Protein AF-A0A963X7W9-F1 (afdb_monomer)

Structure (mmCIF, N/CA/C/O backbone):
data_AF-A0A963X7W9-F1
#
_entry.id   AF-A0A963X7W9-F1
#
loop_
_atom_site.group_PDB
_atom_site.id
_atom_site.type_symbol
_atom_site.label_atom_id
_atom_site.label_alt_id
_atom_site.label_comp_id
_atom_site.label_asym_id
_atom_site.label_entity_id
_atom_site.label_seq_id
_atom_site.pdbx_PDB_ins_code
_atom_site.Cartn_x
_atom_site.Cartn_y
_atom_si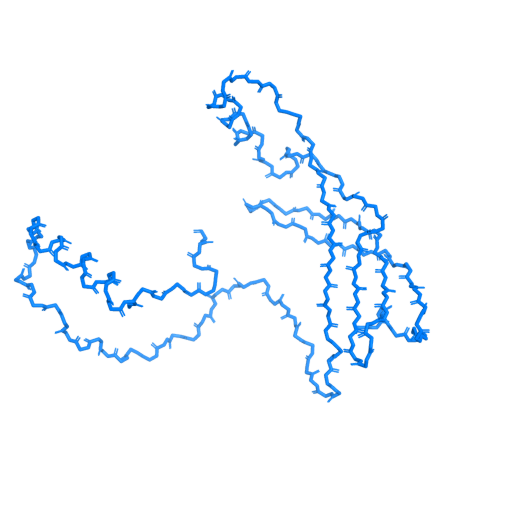te.Cartn_z
_atom_site.occupancy
_atom_site.B_iso_or_equiv
_atom_site.auth_seq_id
_atom_site.auth_comp_id
_atom_site.auth_asym_id
_atom_site.auth_atom_id
_atom_site.pdbx_PDB_model_num
ATOM 1 N N . PRO A 1 1 ? 15.657 -4.895 -8.465 1.00 59.69 1 PRO A N 1
ATOM 2 C CA . PRO A 1 1 ? 14.810 -6.099 -8.300 1.00 59.69 1 PRO A CA 1
ATOM 3 C C . PRO A 1 1 ? 14.524 -6.677 -9.682 1.00 59.69 1 PRO A C 1
ATOM 5 O O . PRO A 1 1 ? 14.433 -5.901 -10.630 1.00 59.69 1 PRO A O 1
ATOM 8 N N . GLU A 1 2 ? 14.396 -7.997 -9.798 1.00 66.25 2 GLU A N 1
ATOM 9 C CA . GLU A 1 2 ? 14.132 -8.689 -11.072 1.00 66.25 2 GLU A CA 1
ATOM 10 C C . GLU A 1 2 ? 12.876 -8.156 -11.780 1.00 66.25 2 GLU A C 1
ATOM 12 O O . GLU A 1 2 ? 12.843 -8.005 -12.996 1.00 66.25 2 GLU A O 1
ATOM 17 N N . MET A 1 3 ? 11.878 -7.727 -11.006 1.00 69.31 3 MET A N 1
ATOM 18 C CA . MET A 1 3 ? 10.634 -7.147 -11.522 1.00 69.31 3 MET A CA 1
ATOM 19 C C . MET A 1 3 ? 10.851 -5.896 -12.387 1.00 69.31 3 MET A C 1
ATOM 21 O O . MET A 1 3 ? 10.086 -5.674 -13.326 1.00 69.31 3 MET A O 1
ATOM 25 N N . ALA A 1 4 ? 11.916 -5.133 -12.114 1.00 65.62 4 ALA A N 1
ATOM 26 C CA . ALA A 1 4 ? 12.316 -3.943 -12.863 1.00 65.62 4 ALA A CA 1
ATOM 27 C C . ALA A 1 4 ? 13.388 -4.226 -13.942 1.00 65.62 4 ALA A C 1
ATOM 29 O O . ALA A 1 4 ? 13.904 -3.292 -14.557 1.00 65.62 4 ALA A O 1
ATOM 30 N N . ALA A 1 5 ? 13.772 -5.489 -14.158 1.00 69.19 5 ALA A N 1
ATOM 31 C CA . ALA A 1 5 ? 14.755 -5.850 -15.176 1.00 69.19 5 ALA A CA 1
ATOM 32 C C . ALA A 1 5 ? 14.194 -5.629 -16.594 1.00 69.19 5 ALA A C 1
ATOM 34 O O . ALA A 1 5 ? 13.015 -5.876 -16.852 1.00 69.19 5 ALA A O 1
ATOM 35 N N . GLY A 1 6 ? 15.049 -5.162 -17.512 1.00 67.81 6 GLY A N 1
ATOM 36 C CA . GLY A 1 6 ? 14.713 -4.981 -18.931 1.00 67.81 6 GLY A CA 1
ATOM 37 C C . GLY A 1 6 ? 13.875 -3.741 -19.274 1.00 67.81 6 GLY A C 1
ATOM 38 O O . GLY A 1 6 ? 13.489 -3.583 -20.427 1.00 67.81 6 GLY A O 1
ATOM 39 N N . LEU A 1 7 ? 13.595 -2.855 -18.313 1.00 75.06 7 LEU A N 1
ATOM 40 C CA . LEU A 1 7 ? 12.908 -1.589 -18.580 1.00 75.06 7 LEU A CA 1
ATOM 41 C C . LEU A 1 7 ? 13.838 -0.604 -19.303 1.00 75.06 7 LEU A C 1
ATOM 43 O O . LEU A 1 7 ? 14.863 -0.193 -18.758 1.00 75.06 7 LEU A O 1
ATOM 47 N N . ALA A 1 8 ? 13.457 -0.214 -20.519 1.00 73.50 8 ALA A N 1
ATOM 48 C CA . ALA A 1 8 ? 14.111 0.863 -21.252 1.00 73.50 8 ALA A CA 1
ATOM 49 C C . ALA A 1 8 ? 13.806 2.235 -20.609 1.00 73.50 8 ALA A C 1
ATOM 51 O O . ALA A 1 8 ? 12.740 2.396 -20.005 1.00 73.50 8 ALA A O 1
ATOM 52 N N . PRO A 1 9 ? 14.693 3.240 -20.754 1.00 74.19 9 PRO A N 1
ATOM 53 C CA . PRO A 1 9 ? 14.413 4.610 -20.326 1.00 74.19 9 PRO A CA 1
ATOM 54 C C . PRO A 1 9 ? 13.084 5.125 -20.902 1.00 74.19 9 PRO A C 1
ATOM 56 O O . PRO A 1 9 ? 12.843 5.006 -22.101 1.00 74.19 9 PRO A O 1
ATOM 59 N N . GLY A 1 10 ? 12.213 5.667 -20.045 1.00 73.94 10 GLY A N 1
ATOM 60 C CA . GLY A 1 10 ? 10.875 6.147 -20.426 1.00 73.94 10 GLY A CA 1
ATOM 61 C C . GLY A 1 10 ? 9.797 5.062 -20.573 1.00 73.94 10 GLY A C 1
ATOM 62 O O . GLY A 1 10 ? 8.638 5.392 -20.809 1.00 73.94 10 GLY A O 1
ATOM 63 N N . GLY A 1 11 ? 10.142 3.780 -20.418 1.00 84.44 11 GLY A N 1
ATOM 64 C CA . GLY A 1 11 ? 9.171 2.688 -20.370 1.00 84.44 11 GLY A CA 1
ATOM 65 C C . GLY A 1 11 ? 8.499 2.554 -19.002 1.00 84.44 11 GLY A C 1
ATOM 66 O O . GLY A 1 11 ? 9.047 2.963 -17.983 1.00 84.44 11 GLY A O 1
ATOM 67 N N . GLN A 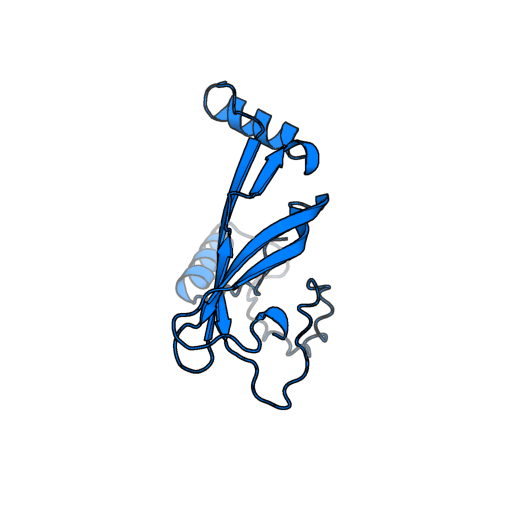1 12 ? 7.331 1.915 -18.970 1.00 89.56 12 GLN A N 1
ATOM 68 C CA . GLN A 1 12 ? 6.667 1.496 -17.736 1.00 89.56 12 GLN A CA 1
ATOM 69 C C . GLN A 1 12 ? 6.286 0.021 -17.823 1.00 89.56 12 GLN A C 1
ATOM 71 O O . GLN A 1 12 ? 6.013 -0.497 -18.909 1.00 89.56 12 GLN A O 1
ATOM 76 N N . LYS A 1 13 ? 6.248 -0.661 -16.681 1.00 90.94 13 LYS A N 1
ATOM 77 C CA . LYS A 1 13 ? 5.819 -2.058 -16.589 1.00 90.94 13 LYS A CA 1
ATOM 78 C C . LYS A 1 13 ? 4.826 -2.210 -15.453 1.00 90.94 13 LYS A C 1
ATOM 80 O O . LYS A 1 13 ? 5.132 -1.858 -14.319 1.00 90.94 13 LYS A O 1
ATOM 85 N N . GLN A 1 14 ? 3.663 -2.770 -15.757 1.00 93.94 14 GLN A N 1
ATOM 86 C CA . GLN A 1 14 ? 2.701 -3.158 -14.737 1.00 93.94 14 GLN A CA 1
ATOM 87 C C . GLN A 1 14 ? 3.052 -4.547 -14.200 1.00 93.94 14 GLN A C 1
ATOM 89 O O . GLN A 1 14 ? 3.338 -5.465 -14.971 1.00 93.94 14 GLN A O 1
ATOM 94 N N . VAL A 1 15 ? 3.053 -4.694 -12.880 1.00 92.75 15 VAL A N 1
ATOM 95 C CA . VAL A 1 15 ? 3.319 -5.953 -12.182 1.00 92.75 15 VAL A CA 1
ATOM 96 C C . VAL A 1 15 ? 2.271 -6.171 -11.101 1.00 92.75 15 VAL A C 1
ATOM 98 O O . VAL A 1 15 ? 1.887 -5.233 -10.407 1.00 92.75 15 VAL A O 1
ATOM 101 N N . GLN A 1 16 ? 1.823 -7.412 -10.951 1.00 94.56 16 GLN A N 1
ATOM 102 C CA . GLN A 1 16 ? 0.967 -7.809 -9.844 1.00 94.56 16 GLN A CA 1
ATOM 103 C C . GLN A 1 16 ? 1.849 -8.243 -8.669 1.00 94.56 16 GLN A C 1
ATOM 105 O O . GLN A 1 16 ? 2.716 -9.103 -8.826 1.00 94.56 16 GLN A O 1
ATOM 110 N N . LEU A 1 17 ? 1.650 -7.626 -7.508 1.00 92.31 17 LEU A N 1
ATOM 111 C CA . LEU A 1 17 ? 2.454 -7.837 -6.309 1.00 92.31 17 LEU A CA 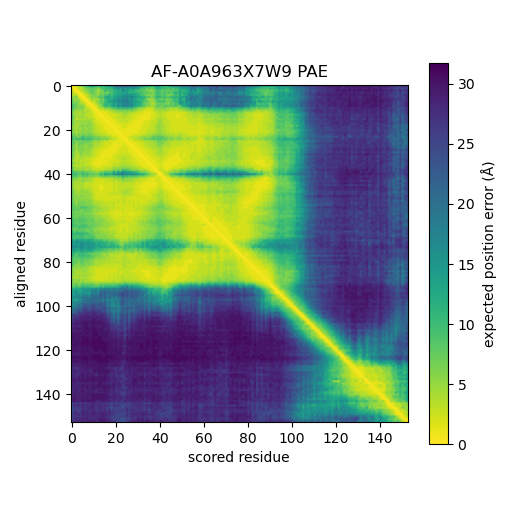1
ATOM 112 C C . LEU A 1 17 ? 1.572 -8.401 -5.192 1.00 92.31 17 LEU A C 1
ATOM 114 O O . LEU A 1 17 ? 0.773 -7.651 -4.627 1.00 92.31 17 LEU A O 1
ATOM 118 N N . PRO A 1 18 ? 1.699 -9.695 -4.850 1.00 94.00 18 PRO A N 1
ATOM 119 C CA . PRO A 1 18 ? 1.182 -10.191 -3.586 1.00 94.00 18 PRO A CA 1
ATOM 120 C C . PRO A 1 18 ? 2.040 -9.645 -2.436 1.00 94.00 18 PRO A C 1
ATOM 122 O O . PRO A 1 18 ? 3.270 -9.641 -2.517 1.00 94.00 18 PRO A O 1
ATOM 125 N N . PHE A 1 19 ? 1.404 -9.194 -1.361 1.00 91.81 19 PHE A N 1
ATOM 126 C CA . PHE A 1 19 ? 2.079 -8.687 -0.168 1.00 91.81 19 PHE A CA 1
ATOM 127 C C . PHE A 1 19 ? 1.301 -9.044 1.100 1.00 91.81 19 PHE A C 1
ATOM 129 O O . PHE A 1 19 ? 0.109 -9.347 1.052 1.00 91.81 19 PHE A O 1
ATOM 136 N N . SER A 1 20 ? 1.991 -9.015 2.239 1.00 94.50 20 SER A N 1
ATOM 137 C CA . SER A 1 20 ? 1.360 -9.096 3.556 1.00 94.50 20 SER A CA 1
ATOM 138 C C . SER A 1 20 ? 1.318 -7.698 4.155 1.00 94.50 20 SER A C 1
ATOM 140 O O . SER A 1 20 ? 2.345 -7.019 4.189 1.00 94.50 20 SER A O 1
ATOM 142 N N . LEU A 1 21 ? 0.148 -7.279 4.617 1.00 93.06 21 LEU A N 1
ATOM 143 C CA . LEU A 1 21 ? -0.042 -6.042 5.358 1.00 93.06 21 LEU A CA 1
ATOM 144 C C . LEU A 1 21 ? -0.295 -6.400 6.817 1.00 93.06 21 LEU A C 1
ATOM 146 O O . LEU A 1 21 ? -1.236 -7.138 7.096 1.00 93.06 21 LEU A O 1
ATOM 150 N N . ASP A 1 22 ? 0.552 -5.900 7.713 1.00 93.75 22 ASP A N 1
ATOM 151 C CA . ASP A 1 22 ? 0.334 -5.957 9.157 1.00 93.75 22 ASP A CA 1
ATOM 152 C C . ASP A 1 22 ? -0.064 -4.567 9.647 1.00 93.75 22 ASP A C 1
ATOM 154 O O . ASP A 1 22 ? 0.640 -3.587 9.384 1.00 93.75 22 ASP A O 1
ATOM 158 N N . ILE A 1 23 ? -1.207 -4.486 10.324 1.00 91.56 23 ILE A N 1
ATOM 159 C CA . ILE A 1 23 ? -1.654 -3.278 11.009 1.00 91.56 23 ILE A CA 1
ATOM 160 C C . ILE A 1 23 ? -2.086 -3.687 12.411 1.00 91.56 23 ILE A C 1
ATOM 162 O O . ILE A 1 23 ? -3.016 -4.473 12.571 1.00 91.56 23 ILE A O 1
ATOM 166 N N . HIS A 1 24 ? -1.424 -3.133 13.429 1.00 87.88 24 HIS A N 1
ATOM 167 C CA . HIS A 1 24 ? -1.749 -3.381 14.837 1.00 87.88 24 HIS A CA 1
ATOM 168 C C . HIS A 1 24 ? -1.832 -4.877 15.214 1.00 87.88 24 HIS A C 1
ATOM 170 O O . HIS A 1 24 ? -2.629 -5.259 16.067 1.00 87.88 24 HIS A O 1
ATOM 176 N N . GLY A 1 25 ? -0.999 -5.731 14.606 1.00 88.31 25 GLY A N 1
ATOM 177 C CA . GLY A 1 25 ? -0.941 -7.164 14.915 1.00 88.31 25 GLY A CA 1
ATOM 178 C C . GLY A 1 25 ? -1.958 -8.029 14.166 1.00 88.31 25 GLY A C 1
ATOM 179 O O . GLY A 1 25 ? -1.913 -9.254 14.286 1.00 88.31 25 GLY A O 1
ATOM 180 N N . ALA A 1 26 ? -2.840 -7.433 13.360 1.00 91.44 26 ALA A N 1
ATOM 181 C CA . ALA A 1 26 ? -3.626 -8.158 12.373 1.00 91.44 26 ALA A CA 1
ATOM 182 C C . ALA A 1 26 ? -2.868 -8.180 11.037 1.00 91.44 26 ALA A C 1
ATOM 184 O O . ALA A 1 26 ? -2.560 -7.133 10.467 1.00 91.44 26 ALA A O 1
ATOM 185 N N . THR A 1 27 ? -2.573 -9.380 10.529 1.00 94.38 27 THR A N 1
ATOM 186 C CA . THR A 1 27 ? -1.889 -9.576 9.244 1.00 94.38 27 THR A CA 1
ATOM 187 C C . THR A 1 27 ? -2.846 -10.146 8.200 1.00 94.38 27 THR A C 1
ATOM 189 O O . THR A 1 27 ? -3.387 -11.234 8.393 1.00 94.38 27 THR A O 1
ATOM 192 N N . ASN A 1 28 ? -2.938 -9.494 7.039 1.00 92.44 28 ASN A N 1
ATOM 193 C CA . ASN A 1 28 ? -3.676 -9.989 5.874 1.00 92.44 28 ASN A CA 1
ATOM 194 C C . ASN A 1 28 ? -2.792 -10.075 4.630 1.00 92.44 28 ASN A C 1
ATOM 196 O O . ASN A 1 28 ? -1.884 -9.268 4.431 1.00 92.44 28 ASN A O 1
ATOM 200 N N . ARG A 1 29 ? -3.080 -11.047 3.756 1.00 94.31 29 ARG A N 1
ATOM 201 C CA . ARG A 1 29 ? -2.453 -11.148 2.431 1.00 94.31 29 ARG A CA 1
ATOM 202 C C . ARG A 1 29 ? -3.319 -10.462 1.391 1.00 94.31 29 ARG A C 1
ATOM 204 O O . ARG A 1 29 ? -4.487 -10.801 1.232 1.00 94.31 29 ARG A O 1
ATOM 211 N N . LEU A 1 30 ? -2.717 -9.536 0.664 1.00 93.50 30 LEU A N 1
ATOM 212 C CA . LEU A 1 30 ? -3.365 -8.708 -0.339 1.00 93.50 30 LEU A CA 1
ATOM 213 C C . LEU A 1 30 ? -2.584 -8.782 -1.649 1.00 93.50 30 LEU A C 1
ATOM 215 O O . LEU A 1 30 ? -1.442 -9.243 -1.702 1.00 93.50 30 LEU A O 1
ATOM 219 N N . VAL A 1 31 ? -3.214 -8.320 -2.722 1.00 93.62 31 VAL A N 1
ATOM 220 C CA . VAL A 1 31 ? -2.598 -8.217 -4.042 1.00 93.62 31 VAL A CA 1
ATOM 221 C C . VAL A 1 31 ? -2.825 -6.806 -4.561 1.00 93.62 31 VAL A C 1
ATOM 223 O O . VAL A 1 31 ? -3.937 -6.292 -4.487 1.00 93.62 31 VAL A O 1
ATOM 226 N N . THR A 1 32 ? -1.773 -6.179 -5.080 1.00 94.75 32 THR A N 1
ATOM 227 C CA . THR A 1 32 ? -1.850 -4.860 -5.718 1.00 94.75 32 THR A CA 1
ATOM 228 C C . THR A 1 32 ? -1.279 -4.907 -7.124 1.00 94.75 32 THR A C 1
ATOM 230 O O . THR A 1 32 ? -0.342 -5.655 -7.403 1.00 94.75 32 THR A O 1
ATOM 233 N N . ASP A 1 33 ? -1.807 -4.062 -7.999 1.00 95.38 33 ASP A N 1
ATOM 234 C CA . ASP A 1 33 ? -1.184 -3.774 -9.282 1.00 95.38 33 ASP A CA 1
ATOM 235 C C . ASP A 1 33 ? -0.255 -2.569 -9.116 1.00 95.38 33 ASP A C 1
ATOM 237 O O . ASP A 1 33 ? -0.693 -1.485 -8.725 1.00 95.38 33 ASP A O 1
ATOM 241 N N . ALA A 1 34 ? 1.027 -2.742 -9.422 1.00 95.38 34 ALA A N 1
ATOM 242 C CA . ALA A 1 34 ? 2.032 -1.690 -9.365 1.00 95.38 34 ALA A CA 1
ATOM 243 C C . ALA A 1 34 ? 2.508 -1.310 -10.768 1.00 95.38 34 ALA A C 1
ATOM 245 O O . ALA A 1 34 ? 2.776 -2.182 -11.592 1.00 95.38 34 ALA A O 1
ATOM 246 N N . ILE A 1 35 ? 2.677 -0.017 -11.022 1.00 95.31 35 ILE A N 1
ATOM 247 C CA . ILE A 1 35 ? 3.364 0.513 -12.201 1.00 95.31 35 ILE A CA 1
ATOM 248 C C . ILE A 1 35 ? 4.804 0.812 -11.800 1.00 95.31 35 ILE A C 1
ATOM 250 O O . ILE A 1 35 ? 5.046 1.590 -10.878 1.00 95.31 35 ILE A O 1
ATOM 254 N N . ILE A 1 36 ? 5.750 0.173 -12.482 1.00 94.19 36 ILE A N 1
ATOM 255 C CA . ILE A 1 36 ? 7.185 0.353 -12.284 1.00 94.19 36 ILE A CA 1
ATOM 256 C C . ILE A 1 36 ? 7.737 1.212 -13.415 1.00 94.19 36 ILE A C 1
ATOM 258 O O . ILE A 1 36 ? 7.658 0.816 -14.582 1.00 94.19 36 ILE A O 1
ATOM 262 N N . THR A 1 37 ? 8.346 2.337 -13.059 1.00 92.31 37 THR A N 1
ATOM 263 C CA . THR A 1 37 ? 8.927 3.297 -14.006 1.00 92.31 37 THR A CA 1
ATOM 264 C C . THR A 1 37 ? 10.387 3.571 -13.632 1.00 92.31 37 THR A C 1
ATOM 266 O O . THR A 1 37 ? 10.669 3.805 -12.454 1.00 92.31 37 THR A O 1
ATOM 269 N N . PRO A 1 38 ? 11.344 3.535 -14.577 1.00 89.88 38 PRO A N 1
ATOM 270 C CA . PRO A 1 38 ? 12.714 3.982 -14.335 1.00 89.88 38 PRO A CA 1
ATOM 271 C C . PRO A 1 38 ? 12.757 5.463 -13.951 1.00 89.88 38 PRO A C 1
ATOM 273 O O . PRO A 1 38 ? 12.047 6.274 -14.540 1.00 89.88 38 PRO A O 1
ATOM 276 N N . ASP A 1 39 ? 13.632 5.817 -13.014 1.00 88.06 39 ASP A N 1
ATOM 277 C CA . ASP A 1 39 ? 13.869 7.196 -12.576 1.00 88.06 39 ASP A CA 1
ATOM 278 C C . ASP A 1 39 ? 15.375 7.500 -12.624 1.00 88.06 39 ASP A C 1
ATOM 280 O O . ASP A 1 39 ? 16.097 7.402 -11.636 1.00 88.06 39 ASP A O 1
ATOM 284 N N . GLY A 1 40 ? 15.883 7.798 -13.821 1.00 81.69 40 GLY A N 1
ATOM 285 C CA . GLY A 1 40 ? 17.304 8.077 -14.039 1.00 81.69 40 GLY A CA 1
ATOM 286 C C . GLY A 1 40 ? 18.224 6.853 -13.912 1.00 81.69 40 GLY A C 1
ATOM 287 O O . GLY A 1 40 ? 17.812 5.704 -14.100 1.00 81.69 40 GLY A O 1
ATOM 288 N N . ASN A 1 41 ? 19.506 7.111 -13.639 1.00 73.88 41 ASN A N 1
ATOM 289 C CA . ASN A 1 41 ? 20.530 6.072 -13.545 1.00 73.88 41 ASN A CA 1
ATOM 290 C C . ASN A 1 41 ? 20.419 5.369 -12.190 1.00 73.88 41 ASN A C 1
ATOM 292 O O . ASN A 1 41 ? 20.750 5.941 -11.157 1.00 73.88 41 ASN A O 1
ATOM 296 N N . ASP A 1 42 ? 19.950 4.122 -12.222 1.00 80.12 42 ASP A N 1
ATOM 297 C CA . ASP A 1 42 ? 19.879 3.211 -11.075 1.00 80.12 42 ASP A CA 1
ATOM 298 C C . ASP A 1 42 ? 18.797 3.504 -10.029 1.00 80.12 42 ASP A C 1
ATOM 300 O O . ASP A 1 42 ? 18.901 3.044 -8.893 1.00 80.12 42 ASP A O 1
ATOM 304 N N . ARG A 1 43 ? 17.693 4.158 -10.404 1.00 86.88 43 ARG A N 1
ATOM 305 C CA . ARG A 1 43 ? 16.486 4.206 -9.562 1.00 86.88 43 ARG A CA 1
ATOM 306 C C . ARG A 1 43 ? 15.250 3.801 -10.344 1.00 86.88 43 ARG A C 1
ATOM 308 O O . ARG A 1 43 ? 15.213 3.833 -11.574 1.00 86.88 43 ARG A O 1
ATOM 315 N N . PHE A 1 44 ? 14.239 3.366 -9.614 1.00 90.00 44 PHE A N 1
ATOM 316 C CA . PHE A 1 44 ? 12.917 3.109 -10.159 1.00 90.00 44 PHE A CA 1
ATOM 317 C C . PHE A 1 44 ? 11.862 3.488 -9.129 1.00 90.00 44 PHE A C 1
ATOM 319 O O . PHE A 1 44 ? 12.075 3.389 -7.918 1.00 90.00 44 PHE A O 1
ATOM 326 N N . VAL A 1 45 ? 10.714 3.907 -9.634 1.00 91.88 45 VAL A N 1
ATOM 327 C CA . VAL A 1 45 ? 9.536 4.255 -8.854 1.00 91.88 45 VAL A CA 1
ATOM 328 C C . VAL A 1 45 ? 8.502 3.155 -9.043 1.00 91.88 45 VAL A C 1
ATOM 330 O O . VAL A 1 45 ? 8.265 2.716 -10.167 1.00 91.88 45 VAL A O 1
ATOM 333 N N . ALA A 1 46 ? 7.910 2.696 -7.945 1.00 93.94 46 ALA A N 1
ATOM 334 C CA . ALA A 1 46 ? 6.758 1.809 -7.941 1.00 93.94 46 ALA A CA 1
ATOM 335 C C . ALA A 1 46 ? 5.540 2.573 -7.421 1.00 93.94 46 ALA A C 1
ATOM 337 O O . ALA A 1 46 ? 5.529 3.005 -6.268 1.00 93.94 46 ALA A O 1
ATOM 338 N N . THR A 1 47 ? 4.512 2.698 -8.250 1.00 95.81 47 THR A N 1
ATOM 339 C CA . THR A 1 47 ? 3.276 3.414 -7.916 1.00 95.81 47 THR A CA 1
ATOM 340 C C . THR A 1 47 ? 2.092 2.458 -7.970 1.00 95.81 47 THR A C 1
ATOM 342 O O . THR A 1 47 ? 2.057 1.575 -8.825 1.00 95.81 47 THR A O 1
ATOM 345 N N . SER A 1 48 ? 1.110 2.614 -7.084 1.00 96.44 48 SER A N 1
ATOM 346 C CA . SER A 1 48 ? -0.152 1.870 -7.176 1.00 96.44 48 SER A CA 1
ATOM 347 C C . SER A 1 48 ? -0.890 2.217 -8.474 1.00 96.44 48 SER A C 1
ATOM 349 O O . SER A 1 48 ? -1.171 3.390 -8.718 1.00 96.44 48 SER A O 1
ATOM 351 N N . ALA A 1 49 ? -1.243 1.220 -9.288 1.00 96.44 49 ALA A N 1
ATOM 352 C CA . ALA A 1 49 ? -2.037 1.425 -10.504 1.00 96.44 49 ALA A CA 1
ATOM 353 C C . ALA A 1 49 ? -3.499 1.780 -10.185 1.00 96.44 49 ALA A C 1
ATOM 355 O O . ALA A 1 49 ? -4.161 2.476 -10.951 1.00 96.44 49 ALA A O 1
ATOM 356 N N . ARG A 1 50 ? -4.004 1.271 -9.056 1.00 95.88 50 ARG A N 1
ATOM 357 C CA . ARG A 1 50 ? -5.347 1.501 -8.514 1.00 95.88 50 ARG A CA 1
ATOM 358 C C . ARG A 1 50 ? -5.263 1.577 -6.985 1.00 95.88 50 ARG A C 1
ATOM 360 O O . ARG A 1 50 ? -4.346 0.968 -6.429 1.00 95.88 50 ARG A O 1
ATOM 367 N N . PRO A 1 51 ? -6.180 2.287 -6.305 1.00 95.88 51 PRO A N 1
ATOM 368 C CA . PRO A 1 51 ? -6.252 2.253 -4.848 1.00 95.88 51 PRO A CA 1
ATOM 369 C C . PRO A 1 51 ? -6.416 0.820 -4.333 1.00 95.88 51 PRO A C 1
ATOM 371 O O . PRO A 1 51 ? -7.213 0.051 -4.871 1.00 95.88 51 PRO A O 1
ATOM 374 N N . ILE A 1 52 ? -5.671 0.477 -3.285 1.00 94.19 52 ILE A N 1
ATOM 375 C CA . ILE A 1 52 ? -5.895 -0.739 -2.506 1.00 94.19 52 ILE A CA 1
ATOM 376 C C . ILE A 1 52 ? -7.025 -0.428 -1.534 1.00 94.19 52 ILE A C 1
ATOM 378 O O . ILE A 1 52 ? -6.880 0.475 -0.710 1.00 94.19 52 ILE A O 1
ATOM 382 N N . VAL A 1 53 ? -8.127 -1.164 -1.639 1.00 93.44 53 VAL A N 1
ATOM 383 C CA . VAL A 1 53 ? -9.311 -0.990 -0.794 1.00 93.44 53 VAL A CA 1
ATOM 384 C C . VAL A 1 53 ? -9.437 -2.183 0.147 1.00 93.44 53 VAL A C 1
ATOM 386 O O . VAL A 1 53 ? -9.295 -3.323 -0.294 1.00 93.44 53 VAL A O 1
ATOM 389 N N . PHE A 1 54 ? -9.683 -1.928 1.429 1.00 93.06 54 PHE A N 1
ATOM 390 C CA . PHE A 1 54 ? -9.938 -2.965 2.431 1.00 93.06 54 PHE A CA 1
ATOM 391 C C . PHE A 1 54 ? -10.884 -2.460 3.519 1.00 93.06 54 PHE A C 1
ATOM 393 O O . PHE A 1 54 ? -11.025 -1.250 3.725 1.00 93.06 54 PHE A O 1
ATOM 400 N N . ASN A 1 55 ? -11.527 -3.392 4.223 1.00 94.25 55 ASN A N 1
ATOM 401 C CA . ASN A 1 55 ? -12.385 -3.055 5.345 1.00 94.25 55 ASN A CA 1
ATOM 402 C C . ASN A 1 55 ? -11.554 -2.951 6.633 1.00 94.25 55 ASN A C 1
ATOM 404 O O . ASN A 1 55 ? -10.636 -3.737 6.866 1.00 94.25 55 ASN A O 1
ATOM 408 N N . VAL A 1 56 ? -11.873 -1.989 7.498 1.00 93.75 56 VAL A N 1
ATOM 409 C CA . VAL A 1 56 ? -11.204 -1.838 8.805 1.00 93.75 56 VAL A CA 1
ATOM 410 C C . VAL A 1 56 ? -11.397 -3.058 9.710 1.00 93.75 56 VAL A C 1
ATOM 412 O O . VAL A 1 56 ? -10.553 -3.327 10.567 1.00 93.75 56 VAL A O 1
ATOM 415 N N . GLU A 1 57 ? -12.493 -3.801 9.537 1.00 92.69 57 GLU A N 1
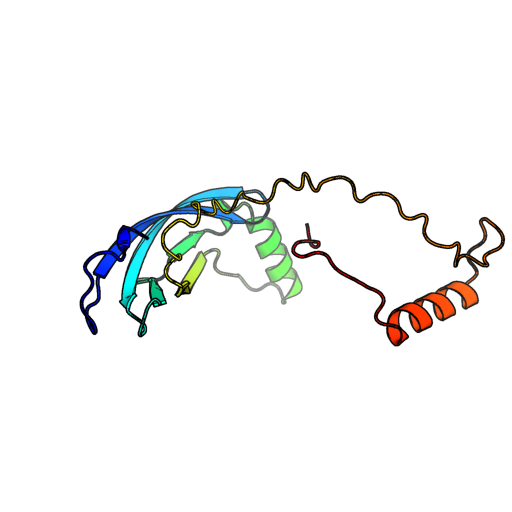ATOM 416 C CA . GLU A 1 57 ? -12.776 -5.017 10.302 1.00 92.69 57 GLU A CA 1
ATOM 417 C C . GLU A 1 57 ? -11.807 -6.151 9.966 1.00 92.69 57 GLU A C 1
ATOM 419 O O . GLU A 1 57 ? -11.443 -6.911 10.864 1.00 92.69 57 GLU A O 1
ATOM 424 N N . ASP A 1 58 ? -11.295 -6.199 8.732 1.00 92.19 58 ASP A N 1
ATOM 425 C CA . ASP A 1 58 ? -10.295 -7.188 8.315 1.00 92.19 58 ASP A CA 1
ATOM 426 C C . ASP A 1 58 ? -9.010 -7.069 9.156 1.00 92.19 58 ASP A C 1
ATOM 428 O O . ASP A 1 58 ? -8.272 -8.040 9.317 1.00 92.19 58 ASP A O 1
ATOM 432 N N . PHE A 1 59 ? -8.760 -5.885 9.725 1.00 94.19 59 PHE A N 1
ATOM 433 C CA . PHE A 1 59 ? -7.629 -5.580 10.602 1.00 94.19 59 PHE A CA 1
ATOM 434 C C . PHE A 1 59 ? -8.027 -5.411 12.075 1.00 94.19 59 PHE A C 1
ATOM 436 O O . PHE A 1 59 ? -7.230 -4.929 12.873 1.00 94.19 59 PHE A O 1
ATOM 443 N N . GLN A 1 60 ? -9.251 -5.798 12.453 1.00 92.88 60 GLN A N 1
ATOM 444 C CA . GLN A 1 60 ? -9.759 -5.720 13.831 1.00 92.88 60 GLN A CA 1
ATOM 445 C C . GLN A 1 60 ? -9.788 -4.287 14.403 1.00 92.88 60 GLN A C 1
ATOM 447 O O . GLN A 1 60 ? -9.737 -4.083 15.615 1.00 92.88 60 GLN A O 1
ATOM 452 N N . LEU A 1 61 ? -9.919 -3.272 13.540 1.00 93.06 61 LEU A N 1
ATOM 453 C CA . LEU A 1 61 ? -9.908 -1.855 13.931 1.00 93.06 61 LEU A CA 1
ATOM 454 C C . LEU A 1 61 ? -11.307 -1.253 14.134 1.00 93.06 61 LEU A C 1
ATOM 456 O O . LEU A 1 61 ? -11.420 -0.063 14.431 1.00 93.06 61 LEU A O 1
ATOM 460 N N . GLY A 1 62 ? -12.379 -2.040 13.999 1.00 92.56 62 GLY A N 1
ATOM 461 C CA . GLY A 1 62 ? -13.761 -1.545 14.082 1.00 92.56 62 GLY A CA 1
ATOM 462 C C . GLY A 1 62 ? -14.093 -0.861 15.415 1.00 92.56 62 GLY A C 1
ATOM 463 O O . GLY A 1 62 ? -14.710 0.205 15.432 1.00 92.56 62 GLY A O 1
ATOM 464 N N . ASP A 1 63 ? -13.621 -1.414 16.536 1.00 92.31 63 ASP A N 1
ATOM 465 C CA . ASP A 1 63 ? -13.792 -0.801 17.861 1.00 92.31 63 ASP A CA 1
ATOM 466 C C . ASP A 1 63 ? -13.062 0.540 17.973 1.00 92.31 63 ASP A C 1
ATOM 468 O O . ASP A 1 63 ? -13.590 1.500 18.539 1.00 92.31 63 ASP A O 1
ATOM 472 N N . ASN A 1 64 ? -11.857 0.623 17.411 1.00 91.75 64 ASN A N 1
ATOM 473 C CA . ASN A 1 64 ? -11.057 1.842 17.419 1.00 91.75 64 ASN A CA 1
ATOM 474 C C . ASN A 1 64 ? -11.738 2.920 16.570 1.00 91.75 64 ASN A C 1
ATOM 476 O O . ASN A 1 64 ? -11.847 4.066 17.004 1.00 91.75 64 ASN A O 1
ATOM 480 N N . LEU A 1 65 ? -12.270 2.539 15.406 1.00 92.75 65 LEU A N 1
ATOM 481 C CA . LEU A 1 65 ? -13.017 3.440 14.535 1.00 92.75 65 LEU A CA 1
ATOM 482 C C . LEU A 1 65 ? -14.279 3.979 15.224 1.00 92.75 65 LEU A C 1
ATOM 484 O O . LEU A 1 65 ? -14.562 5.173 15.143 1.00 92.75 65 LEU A O 1
ATOM 488 N N . ARG A 1 66 ? -15.003 3.129 15.961 1.00 92.81 66 ARG A N 1
ATOM 489 C CA . ARG A 1 66 ? -16.191 3.534 16.728 1.00 92.81 66 ARG A CA 1
ATOM 490 C C . ARG A 1 66 ? -15.856 4.547 17.820 1.00 92.81 66 ARG A C 1
ATOM 492 O O . ARG A 1 66 ? -16.523 5.569 17.925 1.00 92.81 66 ARG A O 1
ATOM 499 N N . LYS A 1 67 ? -14.787 4.309 18.584 1.00 93.50 67 LYS A N 1
ATOM 500 C CA . LYS A 1 67 ? -14.321 5.252 19.617 1.00 93.50 67 LYS A CA 1
ATOM 501 C C . LYS A 1 67 ? -13.961 6.616 19.022 1.00 93.50 67 LYS A C 1
ATOM 503 O O . LYS A 1 67 ? -14.262 7.651 19.617 1.00 93.50 67 LYS A O 1
ATOM 508 N N . ILE A 1 68 ? -13.344 6.627 17.837 1.00 93.50 68 ILE A N 1
ATOM 509 C CA . ILE A 1 68 ? -13.038 7.865 17.108 1.00 93.50 68 ILE A CA 1
ATOM 510 C C . ILE A 1 68 ? -14.336 8.572 16.700 1.00 93.50 68 ILE A C 1
ATOM 512 O O . ILE A 1 68 ? -14.472 9.766 16.957 1.00 93.50 68 ILE A O 1
ATOM 516 N N . ALA A 1 69 ? -15.300 7.845 16.130 1.00 93.50 69 ALA A N 1
ATOM 517 C CA . ALA A 1 69 ? -16.606 8.386 15.753 1.00 93.50 69 ALA A CA 1
ATOM 518 C C . ALA A 1 69 ? -17.339 9.036 16.938 1.00 93.50 69 ALA A C 1
ATOM 520 O O . ALA A 1 69 ? -17.797 10.172 16.831 1.00 93.50 69 ALA A O 1
ATOM 521 N N . GLU A 1 70 ? -17.404 8.353 18.084 1.00 94.69 70 GLU A N 1
ATOM 522 C CA . GLU A 1 70 ? -18.025 8.857 19.316 1.00 94.69 70 GLU A CA 1
ATOM 523 C C . GLU A 1 70 ? -17.354 10.150 19.799 1.00 94.69 70 GLU A C 1
ATOM 525 O O . GLU A 1 70 ? -18.032 11.141 20.074 1.00 94.69 70 GLU A O 1
ATOM 530 N N . THR A 1 71 ? -16.018 10.173 19.824 1.00 93.00 71 THR A N 1
ATOM 531 C CA . THR A 1 71 ? -15.239 11.336 20.283 1.00 93.00 71 THR A CA 1
ATOM 532 C C . THR A 1 71 ? -15.362 12.526 19.330 1.00 93.00 71 THR A C 1
ATOM 534 O O . THR A 1 71 ? -15.314 13.678 19.755 1.00 93.00 71 THR A O 1
ATOM 537 N N . ALA A 1 72 ? -15.551 12.264 18.039 1.00 88.81 72 ALA A N 1
ATOM 538 C CA . ALA A 1 72 ? -15.644 13.287 17.008 1.00 88.81 72 ALA A CA 1
ATOM 539 C C . ALA A 1 72 ? -17.065 13.875 16.841 1.00 88.81 72 ALA A C 1
ATOM 541 O O . ALA A 1 72 ? -17.304 14.670 15.934 1.00 88.81 72 ALA A O 1
ATOM 542 N N . GLY A 1 73 ? -18.009 13.527 17.723 1.00 91.19 73 GLY A N 1
ATOM 543 C CA . GLY A 1 73 ? -19.383 14.044 17.700 1.00 91.19 73 GLY A CA 1
ATOM 544 C C . GLY A 1 73 ? -20.428 13.042 17.209 1.00 91.19 73 GLY A C 1
ATOM 545 O O . GLY A 1 73 ? -21.534 13.441 16.855 1.00 91.19 73 GLY A O 1
ATOM 546 N N . GLY A 1 74 ? -20.096 11.748 17.190 1.00 89.00 74 GLY A N 1
ATOM 547 C CA . GLY A 1 74 ? -21.040 10.658 16.943 1.00 89.00 74 GLY A CA 1
ATOM 548 C C . GLY A 1 74 ? -21.425 10.447 15.478 1.00 89.00 74 GLY A C 1
ATOM 549 O O . GLY A 1 74 ? -22.462 9.840 15.210 1.00 89.00 74 GLY A O 1
ATOM 550 N N . PHE A 1 75 ? -20.640 10.942 14.518 1.00 91.25 75 PHE A N 1
ATOM 551 C CA . PHE A 1 75 ? -20.916 10.697 13.100 1.00 91.25 75 PHE A CA 1
ATOM 552 C C . PHE A 1 75 ? -20.520 9.282 12.671 1.00 91.25 75 PHE A C 1
ATOM 554 O O . PHE A 1 75 ? -19.568 8.697 13.178 1.00 91.25 75 PHE A O 1
ATOM 561 N N . SER A 1 76 ? -21.237 8.736 11.689 1.00 89.81 76 SER A N 1
ATOM 562 C CA . SER A 1 76 ? -20.889 7.445 11.094 1.00 89.81 76 SER A CA 1
ATOM 563 C C . SER A 1 76 ? -19.640 7.587 10.221 1.00 89.81 76 SER A C 1
ATOM 565 O O . SER A 1 76 ? -19.610 8.417 9.312 1.00 89.81 76 SER A O 1
ATOM 567 N N . ILE A 1 77 ? -18.612 6.781 10.501 1.00 90.62 77 ILE A N 1
ATOM 568 C CA . ILE A 1 77 ? -17.416 6.667 9.663 1.00 90.62 77 ILE A CA 1
ATOM 569 C C . ILE A 1 77 ? -17.576 5.439 8.774 1.00 90.62 77 ILE A C 1
ATOM 571 O O . ILE A 1 77 ? -17.866 4.349 9.268 1.00 90.62 77 ILE A O 1
ATOM 575 N N . VAL A 1 78 ? -17.376 5.615 7.468 1.00 94.19 78 VAL A N 1
ATOM 576 C CA . VAL A 1 78 ? -17.384 4.500 6.519 1.00 94.19 78 VAL A CA 1
ATOM 577 C C . VAL A 1 78 ? -16.208 3.570 6.856 1.00 94.19 78 VAL A C 1
ATOM 579 O O . VAL A 1 78 ? -15.071 4.039 6.879 1.00 94.19 78 VAL A O 1
ATOM 582 N N . PRO A 1 79 ? -16.444 2.270 7.111 1.00 93.62 79 PRO A N 1
ATOM 583 C CA . PRO A 1 79 ? -15.418 1.316 7.545 1.00 93.62 79 PRO A CA 1
ATOM 58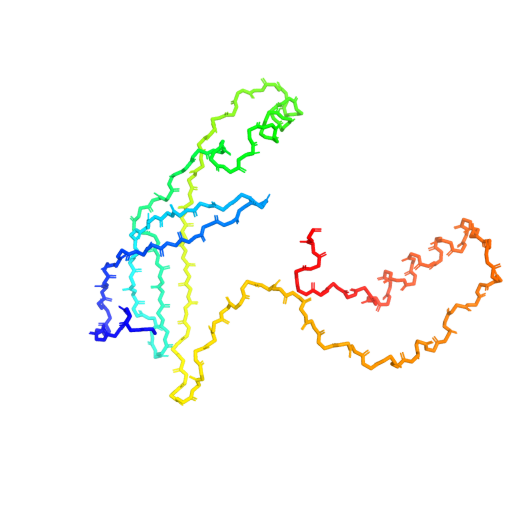4 C C . PRO A 1 79 ? -14.524 0.825 6.390 1.00 93.62 79 PRO A C 1
ATOM 586 O O . PRO A 1 79 ? -13.997 -0.284 6.430 1.00 93.62 79 PRO A O 1
ATOM 589 N N . GLU A 1 80 ? -14.359 1.635 5.348 1.00 95.06 80 GLU A N 1
ATOM 590 C CA . GLU A 1 80 ? -13.548 1.336 4.172 1.00 95.06 80 GLU A CA 1
ATOM 591 C C . GLU A 1 80 ? -12.319 2.244 4.163 1.00 95.06 80 GLU A C 1
ATOM 593 O O . GLU A 1 80 ? -12.414 3.450 4.399 1.00 95.06 80 GLU A O 1
ATOM 598 N N . MET A 1 81 ? -11.157 1.655 3.895 1.00 91.56 81 MET A N 1
ATOM 599 C CA . MET A 1 81 ? -9.912 2.385 3.723 1.00 91.56 81 MET A CA 1
ATOM 600 C C . MET A 1 81 ? -9.376 2.197 2.316 1.00 91.56 81 MET A C 1
ATOM 602 O O . MET A 1 81 ? -9.397 1.098 1.766 1.00 91.56 81 MET A O 1
ATOM 606 N N . ASN A 1 82 ? -8.816 3.275 1.776 1.00 94.69 82 ASN A N 1
ATOM 607 C CA . ASN A 1 82 ? -8.211 3.308 0.453 1.00 94.69 82 ASN A CA 1
ATOM 608 C C . ASN A 1 82 ? -6.776 3.813 0.578 1.00 94.69 82 ASN A C 1
ATOM 610 O O . ASN A 1 82 ? -6.540 4.932 1.035 1.00 94.69 82 ASN A O 1
ATOM 614 N N . ILE A 1 83 ? -5.822 2.992 0.144 1.00 93.81 83 ILE A N 1
ATOM 615 C CA . ILE A 1 83 ? -4.395 3.310 0.158 1.00 93.81 83 ILE A CA 1
ATOM 616 C C . ILE A 1 83 ? -3.882 3.399 -1.276 1.00 93.81 83 ILE A C 1
ATOM 618 O O . ILE A 1 83 ? -4.051 2.486 -2.083 1.00 93.81 83 ILE A O 1
ATOM 622 N N . THR A 1 84 ? -3.185 4.488 -1.572 1.00 95.88 84 THR A N 1
ATOM 623 C CA . THR A 1 84 ? -2.315 4.619 -2.744 1.00 95.88 84 THR A CA 1
ATOM 624 C C . THR A 1 84 ? -0.884 4.782 -2.271 1.00 95.88 84 THR A C 1
ATOM 626 O O . THR A 1 84 ? -0.647 5.362 -1.212 1.00 95.88 84 THR A O 1
ATOM 629 N N . TYR A 1 85 ? 0.078 4.314 -3.056 1.00 95.31 85 TYR A N 1
ATOM 630 C CA . TYR A 1 85 ? 1.489 4.432 -2.705 1.00 95.31 85 TYR A CA 1
ATOM 631 C C . TYR A 1 85 ? 2.330 4.874 -3.893 1.00 95.31 85 TYR A C 1
ATOM 633 O O . TYR A 1 85 ? 2.005 4.609 -5.052 1.00 95.31 85 TYR A O 1
ATOM 641 N N . GLN A 1 86 ? 3.459 5.492 -3.565 1.00 95.75 86 GLN A N 1
ATOM 642 C CA . GLN A 1 86 ? 4.561 5.744 -4.475 1.00 95.75 86 GLN A CA 1
ATOM 643 C C . GLN A 1 86 ? 5.861 5.522 -3.706 1.00 95.75 86 GLN A C 1
ATOM 645 O O . GLN A 1 86 ? 6.188 6.259 -2.779 1.00 95.75 86 GLN A O 1
ATOM 650 N N . PHE A 1 87 ? 6.604 4.494 -4.091 1.00 93.94 87 PHE A N 1
ATOM 651 C CA . PHE A 1 87 ? 7.876 4.149 -3.475 1.00 93.94 87 PHE A CA 1
ATOM 652 C C . PHE A 1 87 ? 8.998 4.346 -4.475 1.00 93.94 87 PHE A C 1
ATOM 654 O O . PHE A 1 87 ? 8.899 3.904 -5.616 1.00 93.94 87 PHE A O 1
ATOM 661 N N . THR A 1 88 ? 10.083 4.978 -4.039 1.00 92.38 88 THR A N 1
ATOM 662 C CA . THR A 1 88 ? 11.295 5.085 -4.851 1.00 92.38 88 THR A CA 1
ATOM 663 C C . THR A 1 88 ? 12.349 4.146 -4.305 1.00 92.38 88 THR A C 1
ATOM 665 O O . THR A 1 88 ? 12.612 4.119 -3.106 1.00 92.38 88 THR A O 1
ATOM 668 N N . PHE A 1 89 ? 12.976 3.397 -5.198 1.00 88.81 89 PHE A N 1
ATOM 669 C CA . PHE A 1 89 ? 13.982 2.411 -4.859 1.00 88.81 89 PHE A CA 1
ATOM 670 C C . PHE A 1 89 ? 15.254 2.673 -5.652 1.00 88.81 89 PHE A C 1
ATOM 672 O O . PHE A 1 89 ? 15.210 2.949 -6.851 1.00 88.81 89 PHE A O 1
ATOM 679 N N . ASN A 1 90 ? 16.395 2.498 -4.995 1.00 86.62 90 ASN A N 1
ATOM 680 C CA . ASN A 1 90 ? 17.689 2.478 -5.663 1.00 86.62 90 ASN A CA 1
ATOM 681 C C . ASN A 1 90 ? 18.006 1.043 -6.118 1.00 86.62 90 ASN A C 1
ATOM 683 O O . ASN A 1 90 ? 17.638 0.059 -5.464 1.00 86.62 90 ASN A O 1
ATOM 687 N N . ARG A 1 91 ? 18.696 0.896 -7.248 1.00 77.19 91 ARG A N 1
ATOM 688 C CA . ARG A 1 91 ? 19.229 -0.384 -7.703 1.00 77.19 91 ARG A CA 1
ATOM 689 C C . ARG A 1 91 ? 20.337 -0.798 -6.743 1.00 77.19 91 ARG A C 1
ATOM 691 O O . ARG A 1 91 ? 21.223 -0.022 -6.404 1.00 77.19 91 ARG A O 1
ATOM 698 N N . ARG A 1 92 ? 20.271 -2.048 -6.297 1.00 70.50 92 ARG A N 1
ATOM 699 C CA . ARG A 1 92 ? 21.301 -2.631 -5.443 1.00 70.50 92 ARG A CA 1
ATOM 700 C C . ARG A 1 92 ? 22.628 -2.692 -6.213 1.00 70.50 92 ARG A C 1
ATOM 702 O O . ARG A 1 92 ? 22.630 -3.131 -7.363 1.00 70.50 92 ARG A O 1
ATOM 709 N N . ALA A 1 93 ? 23.730 -2.290 -5.578 1.00 69.19 93 ALA A N 1
ATOM 710 C CA . ALA A 1 93 ? 25.070 -2.476 -6.130 1.00 69.19 93 ALA A CA 1
ATOM 711 C C . ALA A 1 93 ? 25.342 -3.972 -6.371 1.00 69.19 93 ALA A C 1
ATOM 713 O O . ALA A 1 93 ? 24.956 -4.818 -5.557 1.00 69.19 93 ALA A O 1
ATOM 714 N N . ALA A 1 94 ? 25.986 -4.308 -7.490 1.00 59.69 94 ALA A N 1
ATOM 715 C CA . ALA A 1 94 ? 26.334 -5.691 -7.804 1.00 59.69 94 ALA A CA 1
ATOM 716 C C . ALA A 1 94 ? 27.191 -6.295 -6.673 1.00 59.69 94 ALA A C 1
ATOM 718 O O . ALA A 1 94 ? 28.165 -5.686 -6.241 1.00 59.69 94 ALA A O 1
ATOM 719 N N . GLY A 1 95 ? 26.802 -7.470 -6.167 1.00 58.03 95 GLY A N 1
ATOM 720 C CA . GLY A 1 95 ? 27.486 -8.151 -5.058 1.00 58.03 95 GLY A CA 1
ATOM 721 C C . GLY A 1 95 ? 26.976 -7.810 -3.651 1.00 58.03 95 GLY A C 1
ATOM 722 O O . GLY A 1 95 ? 27.393 -8.448 -2.690 1.00 58.03 95 GLY A O 1
ATOM 723 N N . SER A 1 96 ? 26.043 -6.866 -3.501 1.00 61.00 96 SER A N 1
ATOM 724 C CA . SER A 1 96 ? 25.352 -6.661 -2.223 1.00 61.00 96 SER A CA 1
ATOM 725 C C . SER A 1 96 ? 24.316 -7.775 -2.008 1.00 61.00 96 SER A C 1
ATOM 727 O O . SER A 1 96 ? 23.545 -8.107 -2.914 1.00 61.00 96 SER A O 1
ATOM 729 N N . ALA A 1 97 ? 24.311 -8.380 -0.817 1.00 57.97 97 ALA A N 1
ATOM 730 C CA . ALA A 1 97 ? 23.336 -9.404 -0.453 1.00 57.97 97 ALA A CA 1
ATOM 731 C C . ALA A 1 97 ? 21.902 -8.849 -0.522 1.00 57.97 97 ALA A C 1
ATOM 733 O O . ALA A 1 97 ? 21.661 -7.648 -0.348 1.00 57.97 97 ALA A O 1
ATOM 734 N N . ALA A 1 98 ? 20.924 -9.723 -0.781 1.00 57.50 98 ALA A N 1
ATOM 735 C CA . ALA A 1 98 ? 19.525 -9.357 -0.629 1.00 57.50 98 ALA A CA 1
ATOM 736 C C . ALA A 1 98 ? 19.296 -8.940 0.828 1.00 57.50 98 ALA A C 1
ATOM 738 O O . ALA A 1 98 ? 19.320 -9.773 1.726 1.00 57.50 98 ALA A O 1
ATOM 739 N N . GLN A 1 99 ? 19.096 -7.643 1.059 1.00 52.50 99 GLN A N 1
ATOM 740 C CA . GLN A 1 99 ? 18.555 -7.173 2.325 1.00 52.50 99 GLN A CA 1
ATOM 741 C C . GLN A 1 99 ? 17.106 -7.643 2.362 1.00 52.50 99 GLN A C 1
ATOM 743 O O . GLN A 1 99 ? 16.223 -7.010 1.780 1.00 52.50 99 GLN A O 1
ATOM 748 N N . VAL A 1 100 ? 16.889 -8.817 2.949 1.00 45.44 100 VAL A N 1
ATOM 749 C CA . VAL A 1 100 ? 15.586 -9.166 3.490 1.00 45.44 100 VAL A CA 1
ATOM 750 C C . VAL A 1 100 ? 15.367 -8.123 4.574 1.00 45.44 100 VAL A C 1
ATOM 752 O O . VAL A 1 100 ? 16.146 -8.048 5.522 1.00 45.44 100 VAL A O 1
ATOM 755 N N . ALA A 1 101 ? 14.383 -7.247 4.386 1.00 49.16 101 ALA A N 1
ATOM 756 C CA . ALA A 1 101 ? 13.839 -6.525 5.518 1.00 49.16 101 ALA A CA 1
ATOM 757 C C . ALA A 1 101 ? 13.192 -7.602 6.390 1.00 49.16 101 ALA A C 1
ATOM 759 O O . ALA A 1 101 ? 12.050 -7.994 6.165 1.00 49.16 101 ALA A O 1
ATOM 760 N N . GLU A 1 102 ? 13.978 -8.175 7.297 1.00 37.62 102 GLU A N 1
ATOM 761 C CA . GLU A 1 102 ? 13.448 -8.904 8.432 1.00 37.62 102 GLU A CA 1
ATOM 762 C C . GLU A 1 102 ? 12.453 -7.940 9.076 1.00 37.62 102 GLU A C 1
ATOM 764 O O . GLU A 1 102 ? 12.823 -6.825 9.459 1.00 37.62 102 GLU A O 1
ATOM 769 N N . ALA A 1 103 ? 11.169 -8.316 9.106 1.00 40.19 103 ALA A N 1
ATOM 770 C CA . ALA A 1 103 ? 10.235 -7.681 10.020 1.00 40.19 103 ALA A CA 1
ATOM 771 C C . ALA A 1 103 ? 10.945 -7.717 11.367 1.00 40.19 103 ALA A C 1
ATOM 773 O O . ALA A 1 103 ? 11.279 -8.805 11.823 1.00 40.19 103 ALA A O 1
ATOM 774 N N . ALA A 1 104 ? 11.319 -6.550 11.893 1.00 37.34 104 ALA A N 1
ATOM 775 C CA . ALA A 1 104 ? 12.293 -6.454 12.962 1.00 37.34 104 ALA A CA 1
ATOM 776 C C . ALA A 1 104 ? 11.813 -7.239 14.192 1.00 37.34 104 ALA A C 1
ATOM 778 O O . ALA A 1 104 ? 11.118 -6.697 15.056 1.00 37.34 104 ALA A O 1
ATOM 779 N N . THR A 1 105 ? 12.204 -8.507 14.286 1.00 34.47 105 THR A N 1
ATOM 780 C CA . THR A 1 105 ? 12.405 -9.195 15.545 1.00 34.47 105 THR A CA 1
ATOM 781 C C . THR A 1 105 ? 13.666 -8.569 16.095 1.00 34.47 105 THR A C 1
ATOM 783 O O . THR A 1 105 ? 14.774 -8.824 15.633 1.00 34.47 105 THR A O 1
ATOM 786 N N . SER A 1 106 ? 13.462 -7.642 17.022 1.00 41.75 106 SER A N 1
ATOM 787 C CA . SER A 1 106 ? 14.518 -6.981 17.770 1.00 41.75 106 SER A CA 1
ATOM 788 C C . SER A 1 106 ? 15.255 -8.015 18.622 1.00 41.75 106 SER A C 1
ATOM 790 O O . SER A 1 106 ? 14.976 -8.162 19.806 1.00 41.75 106 SER A O 1
ATOM 792 N N . ALA A 1 107 ? 16.199 -8.728 18.022 1.00 42.53 107 ALA A N 1
ATOM 793 C CA . ALA A 1 107 ? 17.352 -9.266 18.720 1.00 42.53 107 ALA A CA 1
ATOM 794 C C . ALA A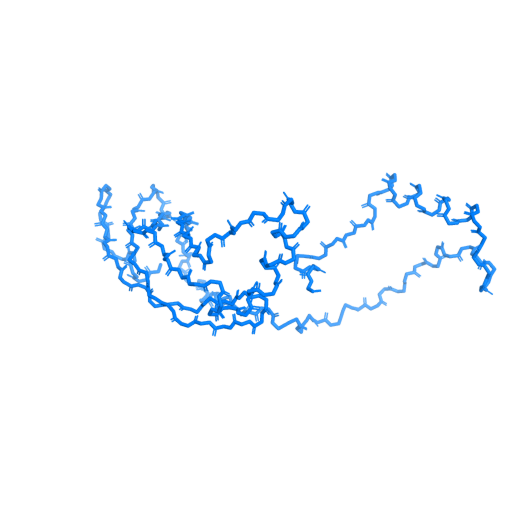 1 107 ? 18.537 -8.373 18.343 1.00 42.53 107 ALA A C 1
ATOM 796 O O . ALA A 1 107 ? 19.375 -8.722 17.515 1.00 42.53 107 ALA A O 1
ATOM 797 N N . ALA A 1 108 ? 18.546 -7.157 18.896 1.00 42.75 108 ALA A N 1
ATOM 798 C CA . ALA A 1 108 ? 19.757 -6.354 18.910 1.00 42.75 108 ALA A CA 1
ATOM 799 C C . ALA A 1 108 ? 20.833 -7.131 19.695 1.00 42.75 108 ALA A C 1
ATOM 801 O O . ALA A 1 108 ? 20.492 -7.742 20.713 1.00 42.75 108 ALA A O 1
ATOM 802 N N . PRO A 1 109 ? 22.107 -7.130 19.260 1.00 39.53 109 PRO A N 1
ATOM 803 C CA . PRO A 1 109 ? 23.188 -7.537 20.142 1.00 39.53 109 PRO A CA 1
ATOM 804 C C . PRO A 1 109 ? 23.121 -6.640 21.377 1.00 39.53 109 PRO A C 1
ATOM 806 O O . PRO A 1 109 ? 22.998 -5.420 21.254 1.00 39.53 109 PRO A O 1
ATOM 809 N N . GLU A 1 110 ? 23.124 -7.273 22.546 1.00 46.16 110 GLU A N 1
ATOM 810 C CA . GLU A 1 110 ? 23.221 -6.618 23.844 1.00 46.16 110 GLU A CA 1
ATOM 811 C C . GLU A 1 110 ? 24.334 -5.564 23.756 1.00 46.16 110 GLU A C 1
ATOM 813 O O . GLU A 1 110 ? 25.487 -5.931 23.505 1.00 46.16 110 GLU A O 1
ATOM 818 N N . PRO A 1 111 ? 24.018 -4.256 23.829 1.00 42.72 111 PRO A N 1
ATOM 819 C CA . PRO A 1 111 ? 25.062 -3.254 23.849 1.00 42.72 111 PRO A CA 1
ATOM 820 C C . PRO A 1 111 ? 25.915 -3.547 25.074 1.00 42.72 111 PRO A C 1
ATOM 822 O O . PRO A 1 111 ? 25.384 -3.683 26.178 1.00 42.72 111 PRO A O 1
ATOM 825 N N . GLU A 1 112 ? 27.227 -3.667 24.868 1.00 45.34 112 GLU A N 1
ATOM 826 C CA . GLU A 1 112 ? 28.181 -3.665 25.966 1.00 45.34 112 GLU A CA 1
ATOM 827 C C . GLU A 1 112 ? 27.799 -2.515 26.893 1.00 45.34 112 GLU A C 1
ATOM 829 O O . GLU A 1 112 ? 27.749 -1.351 26.484 1.00 45.34 112 GLU A O 1
ATOM 834 N N . VAL A 1 113 ? 27.440 -2.877 28.123 1.00 43.03 113 VAL A N 1
ATOM 835 C CA . VAL A 1 113 ? 27.070 -1.946 29.175 1.00 43.03 113 VAL A CA 1
ATOM 836 C C . VAL A 1 113 ? 28.320 -1.134 29.485 1.00 43.03 113 VAL A C 1
ATOM 838 O O . VAL A 1 113 ? 29.096 -1.473 30.373 1.00 43.03 113 VAL A O 1
ATOM 841 N N . VAL A 1 114 ? 28.540 -0.049 28.746 1.00 45.31 114 VAL A N 1
ATOM 842 C CA . VAL A 1 114 ? 29.283 1.080 29.287 1.00 45.31 114 VAL A CA 1
ATOM 843 C C . VAL A 1 114 ? 28.451 1.528 30.479 1.00 45.31 114 VAL A C 1
ATOM 845 O O . VAL A 1 114 ? 27.308 1.952 30.279 1.00 45.31 114 VAL A O 1
ATOM 848 N N . PRO A 1 115 ? 28.943 1.361 31.721 1.00 42.78 115 PRO A N 1
ATOM 849 C CA . PRO A 1 115 ? 28.195 1.808 32.875 1.00 42.78 115 PRO A CA 1
ATOM 850 C C . PRO A 1 115 ? 27.923 3.288 32.650 1.00 42.78 115 PRO A C 1
ATOM 852 O O . PRO A 1 115 ? 28.855 4.069 32.442 1.00 42.78 115 PRO A O 1
ATOM 855 N N . ALA A 1 116 ? 26.640 3.655 32.626 1.00 46.47 116 ALA A N 1
ATOM 856 C CA . ALA A 1 116 ? 26.239 5.043 32.679 1.00 46.47 116 ALA A CA 1
ATOM 857 C C . ALA A 1 116 ? 27.013 5.652 33.848 1.00 46.47 116 ALA A C 1
ATOM 859 O O . ALA A 1 116 ? 26.823 5.239 34.995 1.00 46.47 116 ALA A O 1
ATOM 860 N N . ALA A 1 117 ? 27.947 6.562 33.554 1.00 47.16 117 ALA A N 1
ATOM 861 C CA . ALA A 1 117 ? 28.566 7.359 34.594 1.00 47.16 117 ALA A CA 1
ATOM 862 C C . ALA A 1 117 ? 27.404 7.939 35.400 1.00 47.16 117 ALA A C 1
ATOM 864 O O . ALA A 1 117 ? 26.496 8.542 34.827 1.00 47.16 117 ALA A O 1
ATOM 865 N N . SER A 1 118 ? 27.380 7.620 36.692 1.00 53.22 118 SER A N 1
ATOM 866 C CA . SER A 1 118 ? 26.285 7.902 37.608 1.00 53.22 118 SER A CA 1
ATOM 867 C C . SER A 1 118 ? 26.019 9.406 37.652 1.00 53.22 118 SER A C 1
ATOM 869 O O . SER A 1 118 ? 26.589 10.128 38.464 1.00 53.22 118 SER A O 1
ATOM 871 N N . ALA A 1 119 ? 25.156 9.878 36.760 1.00 49.47 119 ALA A N 1
ATOM 872 C CA . ALA A 1 119 ? 24.625 11.234 36.758 1.00 49.47 119 ALA A CA 1
ATOM 873 C C . ALA A 1 119 ? 23.363 11.339 37.635 1.00 49.47 119 ALA A C 1
ATOM 875 O O . ALA A 1 119 ? 22.650 12.335 37.584 1.00 49.47 119 ALA A O 1
ATOM 876 N N . ALA A 1 120 ? 23.073 10.308 38.433 1.00 43.47 120 ALA A N 1
ATOM 877 C CA . ALA A 1 120 ? 22.074 10.362 39.486 1.00 43.47 120 ALA A CA 1
ATOM 878 C C . ALA A 1 120 ? 22.740 10.910 40.755 1.00 43.47 120 ALA A C 1
ATOM 880 O O . ALA A 1 120 ? 23.397 10.175 41.489 1.00 43.47 120 ALA A O 1
ATOM 881 N N . LEU A 1 121 ? 22.583 12.211 40.990 1.00 50.25 121 LEU A N 1
ATOM 882 C CA . LEU A 1 121 ? 22.879 12.868 42.269 1.00 50.25 121 LEU A CA 1
ATOM 883 C C . LEU A 1 121 ? 21.654 12.866 43.200 1.00 50.25 121 LEU A C 1
ATOM 885 O O . LEU A 1 121 ? 21.519 13.742 44.046 1.00 50.25 121 LEU A O 1
ATOM 889 N N . GLU A 1 122 ? 20.755 11.894 43.050 1.00 50.19 122 GLU A N 1
ATOM 890 C CA . GLU A 1 122 ? 19.583 11.777 43.915 1.00 50.19 122 GLU A CA 1
ATOM 891 C C . GLU A 1 122 ? 19.909 10.888 45.115 1.00 50.19 122 GLU A C 1
ATOM 893 O O . GLU A 1 122 ? 20.487 9.802 44.990 1.00 50.19 122 GLU A O 1
ATOM 898 N N . THR A 1 123 ? 19.536 11.360 46.302 1.00 56.59 123 THR A N 1
ATOM 899 C CA . THR A 1 123 ? 19.476 10.538 47.510 1.00 56.59 123 THR A CA 1
ATOM 900 C C . THR A 1 123 ? 18.522 9.386 47.217 1.00 56.59 123 THR A C 1
ATOM 902 O O . THR A 1 123 ? 17.345 9.615 46.968 1.00 56.59 123 THR A O 1
ATOM 905 N N . GLN A 1 124 ? 19.044 8.160 47.166 1.00 53.62 124 GLN A N 1
ATOM 906 C CA . GLN A 1 124 ? 18.325 6.956 46.743 1.00 53.62 124 GLN A CA 1
ATOM 907 C C . GLN A 1 124 ? 16.876 6.896 47.274 1.00 53.62 124 GLN A C 1
ATOM 909 O O . GLN A 1 124 ? 16.661 6.525 48.426 1.00 53.62 124 GLN A O 1
ATOM 914 N N . GLY A 1 125 ? 15.891 7.192 46.416 1.00 55.00 125 GLY A N 1
ATOM 915 C CA . GLY A 1 125 ? 14.514 6.712 46.578 1.00 55.00 125 GLY A CA 1
ATOM 916 C C . GLY A 1 125 ? 13.395 7.720 46.869 1.00 55.00 125 GLY A C 1
ATOM 917 O O . GLY A 1 125 ? 12.254 7.275 46.932 1.00 55.00 125 GLY A O 1
ATOM 918 N N . GLU A 1 126 ? 13.646 9.024 46.996 1.00 57.03 126 GLU A N 1
ATOM 919 C CA . GLU A 1 126 ? 12.578 10.030 47.176 1.00 57.03 126 GLU A CA 1
ATOM 920 C C . GLU A 1 126 ? 12.573 11.017 46.000 1.00 57.03 126 GLU A C 1
ATOM 922 O O . GLU A 1 126 ? 13.509 11.790 45.839 1.00 57.03 126 GLU A O 1
ATOM 927 N N . PHE A 1 127 ? 11.528 10.976 45.166 1.00 60.41 127 PHE A N 1
ATOM 928 C CA . PHE A 1 127 ? 11.357 11.886 44.028 1.00 60.41 127 PHE A CA 1
ATOM 929 C C . PHE A 1 127 ? 10.616 13.150 44.473 1.00 60.41 127 PHE A C 1
ATOM 931 O O . PHE A 1 127 ? 9.385 13.138 44.582 1.00 60.41 127 PHE A O 1
ATOM 938 N N . SER A 1 128 ? 11.325 14.255 44.708 1.00 72.44 128 SER A N 1
ATOM 939 C CA . SER A 1 128 ? 10.656 15.533 44.965 1.00 72.44 128 SER A CA 1
ATOM 940 C C . SER A 1 128 ? 10.156 16.184 43.667 1.00 72.44 128 SER A C 1
ATOM 942 O O . SER A 1 128 ? 10.675 15.955 42.570 1.00 72.44 128 SER A O 1
ATOM 944 N N . TYR A 1 129 ? 9.112 17.011 43.780 1.00 73.25 129 TYR A N 1
ATOM 945 C CA . TYR A 1 129 ? 8.528 17.724 42.637 1.00 73.25 129 TYR A CA 1
ATOM 946 C C . TYR A 1 129 ? 9.559 18.620 41.931 1.00 73.25 129 TYR A C 1
ATOM 948 O O . TYR A 1 129 ? 9.634 18.628 40.702 1.00 73.25 129 TYR A O 1
ATOM 956 N N . ASP A 1 130 ? 10.390 19.319 42.703 1.00 72.50 130 ASP A N 1
ATOM 957 C CA . ASP A 1 130 ? 11.387 20.244 42.164 1.00 72.50 130 ASP A CA 1
ATOM 958 C C . 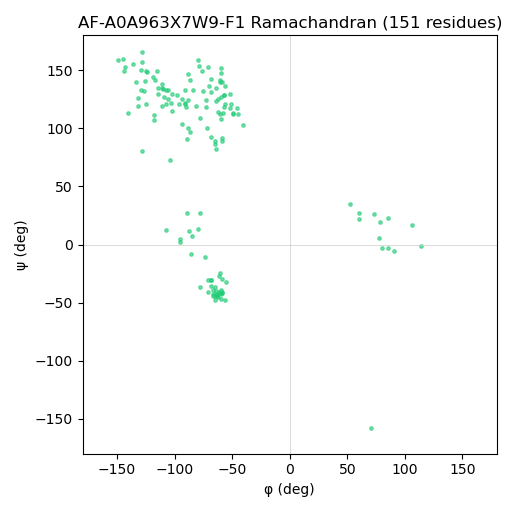ASP A 1 130 ? 12.502 19.504 41.401 1.00 72.50 130 ASP A C 1
ATOM 960 O O . ASP A 1 130 ? 12.943 19.962 40.345 1.00 72.50 130 ASP A O 1
ATOM 964 N N . GLU A 1 131 ? 12.892 18.309 41.857 1.00 72.31 131 GLU A N 1
ATOM 965 C CA . GLU A 1 131 ? 13.834 17.434 41.141 1.00 72.31 131 GLU A CA 1
ATOM 966 C C . GLU A 1 131 ? 13.236 16.910 39.826 1.00 72.31 131 GLU A C 1
ATOM 968 O O . GLU A 1 131 ? 13.915 16.885 38.794 1.00 72.31 131 GLU A O 1
ATOM 973 N N . CYS A 1 132 ? 11.941 16.572 39.814 1.00 72.00 132 CYS A N 1
ATOM 974 C CA . CYS A 1 132 ? 11.246 16.141 38.598 1.00 72.00 132 CYS A CA 1
ATOM 975 C C . CYS A 1 132 ? 11.202 17.249 37.533 1.00 72.00 132 CYS A C 1
ATOM 977 O O . CYS A 1 132 ? 11.458 16.984 36.353 1.00 72.00 132 CYS A O 1
ATOM 979 N N . VAL A 1 133 ? 10.915 18.491 37.940 1.00 76.12 133 VAL A N 1
ATOM 980 C CA . VAL A 1 133 ? 10.901 19.653 37.036 1.00 76.12 133 VAL A CA 1
ATOM 981 C C . VAL A 1 133 ? 12.305 19.930 36.491 1.00 76.12 133 VAL A C 1
ATOM 983 O O . VAL A 1 133 ? 12.469 20.106 35.281 1.00 76.12 133 VAL A O 1
ATOM 986 N N . GLY A 1 134 ? 13.331 19.880 37.348 1.00 71.38 134 GLY A N 1
ATOM 987 C CA . GLY A 1 134 ? 14.726 20.051 36.935 1.00 71.38 134 GLY A CA 1
ATOM 988 C C . GLY A 1 134 ? 15.179 19.004 35.913 1.00 71.38 134 GLY A C 1
ATOM 989 O O . GLY A 1 134 ? 15.797 19.345 34.902 1.00 71.38 134 GLY A O 1
ATOM 990 N N . ARG A 1 135 ? 14.809 17.730 36.107 1.00 72.12 135 ARG A N 1
ATOM 991 C CA . ARG A 1 135 ? 15.123 16.653 35.153 1.00 72.12 135 ARG A CA 1
ATOM 992 C C . ARG A 1 135 ? 14.452 16.848 33.803 1.00 72.12 135 ARG A C 1
ATOM 994 O O . ARG A 1 135 ? 15.100 16.635 32.778 1.00 72.12 135 ARG A O 1
ATOM 1001 N N . PHE A 1 136 ? 13.182 17.251 33.784 1.00 71.75 136 PHE A N 1
ATOM 1002 C CA . PHE A 1 136 ? 12.480 17.518 32.529 1.00 71.75 136 PHE A CA 1
ATOM 1003 C C . PHE A 1 136 ? 13.164 18.641 31.743 1.00 71.75 136 PHE A C 1
ATOM 1005 O O . PHE A 1 136 ? 13.376 18.511 30.538 1.00 71.75 136 PHE A O 1
ATOM 1012 N N . GLN A 1 137 ? 13.592 19.700 32.433 1.00 70.81 137 GLN A N 1
ATOM 1013 C CA . GLN A 1 137 ? 14.282 20.813 31.796 1.00 70.81 137 GLN A CA 1
ATOM 1014 C C . GLN A 1 137 ? 15.660 20.414 31.248 1.00 70.81 137 GLN A C 1
ATOM 1016 O O . GLN A 1 137 ? 15.951 20.697 30.089 1.00 70.81 137 GLN A O 1
ATOM 1021 N N . ILE A 1 138 ? 16.469 19.664 32.007 1.00 70.25 138 ILE A N 1
ATOM 1022 C CA . ILE A 1 138 ? 17.783 19.184 31.541 1.00 70.25 138 ILE A CA 1
ATOM 1023 C C . ILE A 1 138 ? 17.636 18.248 30.336 1.00 70.25 138 ILE A C 1
ATOM 1025 O O . ILE A 1 138 ? 18.373 18.377 29.358 1.00 70.25 138 ILE A O 1
ATOM 1029 N N . LEU A 1 139 ? 16.681 17.314 30.368 1.00 72.00 139 LEU A N 1
ATOM 1030 C CA . LEU A 1 139 ? 16.430 16.409 29.243 1.00 72.00 139 LEU A CA 1
ATOM 1031 C C . LEU A 1 139 ? 15.944 17.167 27.999 1.00 72.00 139 LEU A C 1
ATOM 1033 O O . LEU A 1 139 ? 16.342 16.818 26.887 1.00 72.00 139 LEU A O 1
ATOM 1037 N N . SER A 1 140 ? 15.137 18.217 28.187 1.00 68.00 140 SER A N 1
ATOM 1038 C CA . SER A 1 140 ? 14.645 19.071 27.103 1.00 68.00 140 SER A CA 1
ATOM 1039 C C . SER A 1 140 ? 15.739 19.954 26.498 1.00 68.00 140 SER A C 1
ATOM 1041 O O . SER A 1 140 ? 15.774 20.121 25.283 1.00 68.00 140 SER A O 1
ATOM 1043 N N . GLU A 1 141 ? 16.625 20.530 27.313 1.00 70.25 141 GLU A N 1
ATOM 1044 C CA . GLU A 1 141 ? 17.684 21.436 26.845 1.00 70.25 141 GLU A CA 1
ATOM 1045 C C . GLU A 1 141 ? 18.865 20.683 26.223 1.00 70.25 141 GLU A C 1
ATOM 1047 O O . GLU A 1 141 ? 19.451 21.142 25.245 1.00 70.25 141 GLU A O 1
ATOM 1052 N N . THR A 1 142 ? 19.214 19.512 26.761 1.00 73.00 142 THR A N 1
ATOM 1053 C CA . THR A 1 142 ? 20.385 18.750 26.295 1.00 73.00 142 THR A CA 1
ATOM 1054 C C . THR A 1 142 ? 20.093 17.832 25.111 1.00 73.00 142 THR A C 1
ATOM 1056 O O . THR A 1 142 ? 21.024 17.263 24.547 1.00 73.00 142 THR A O 1
ATOM 1059 N N . GLY A 1 143 ? 18.823 17.670 24.719 1.00 60.72 143 GLY A N 1
ATOM 1060 C CA . GLY A 1 143 ? 18.439 16.822 23.586 1.00 60.72 143 GLY A CA 1
ATOM 1061 C C . GLY A 1 143 ? 18.832 15.349 23.755 1.00 60.72 143 GLY A C 1
ATOM 1062 O O . GLY A 1 143 ? 18.949 14.628 22.771 1.00 60.72 143 GLY A O 1
ATOM 1063 N N . ASN A 1 144 ? 19.036 14.888 24.992 1.00 62.78 144 ASN A N 1
ATOM 1064 C CA . ASN A 1 144 ? 19.533 13.545 25.310 1.00 62.78 144 ASN A CA 1
ATOM 1065 C C . ASN A 1 144 ? 18.462 12.440 25.233 1.00 62.78 144 ASN A C 1
ATOM 1067 O O . ASN A 1 144 ? 18.679 11.326 25.713 1.00 62.78 144 ASN A O 1
ATOM 1071 N N . ILE A 1 145 ? 17.298 12.727 24.644 1.00 67.19 145 ILE A N 1
ATOM 1072 C CA . ILE A 1 145 ? 16.251 11.732 24.413 1.00 67.19 145 ILE A CA 1
ATOM 1073 C C . ILE A 1 145 ? 16.438 11.160 23.011 1.00 67.19 145 ILE A C 1
ATOM 1075 O O . ILE A 1 145 ? 16.084 11.780 22.010 1.00 67.19 145 ILE A O 1
ATOM 1079 N N . TYR A 1 146 ? 16.978 9.948 22.954 1.00 65.38 146 TYR A N 1
ATOM 1080 C CA . TYR A 1 146 ? 17.139 9.204 21.715 1.00 65.38 146 TYR A CA 1
ATOM 1081 C C . TYR A 1 146 ? 16.051 8.140 21.627 1.00 65.38 146 TYR A C 1
ATOM 1083 O O . TYR A 1 146 ? 16.016 7.198 22.416 1.00 65.38 146 TYR A O 1
ATOM 1091 N N . PHE A 1 147 ? 15.169 8.278 20.644 1.00 75.06 147 PHE A N 1
ATOM 1092 C CA . PHE A 1 147 ? 14.235 7.221 20.284 1.00 75.06 147 PHE A CA 1
ATOM 1093 C C . PHE A 1 147 ? 14.888 6.347 19.220 1.00 75.06 147 PHE A C 1
ATOM 1095 O O . PHE A 1 147 ? 15.230 6.825 18.137 1.00 75.06 147 PHE A O 1
ATOM 1102 N N . ALA A 1 148 ? 15.082 5.064 19.526 1.00 64.94 148 ALA A N 1
ATOM 1103 C CA . ALA A 1 148 ? 15.499 4.111 18.508 1.00 64.94 148 ALA A CA 1
ATOM 1104 C C . ALA A 1 148 ? 14.453 4.069 17.379 1.00 64.94 148 ALA A C 1
ATOM 1106 O O . ALA A 1 148 ? 13.253 4.228 17.614 1.00 64.94 148 ALA A O 1
ATOM 1107 N N . SER A 1 149 ? 14.891 3.830 16.143 1.00 58.66 149 SER A N 1
ATOM 1108 C CA . SER A 1 149 ? 13.967 3.634 15.024 1.00 58.66 149 SER A CA 1
ATOM 1109 C C . SER A 1 149 ? 13.010 2.478 15.344 1.00 58.66 149 SER A C 1
ATOM 1111 O O . SER A 1 149 ? 13.459 1.349 15.539 1.00 58.66 149 SER A O 1
ATOM 1113 N N . GLY A 1 150 ? 11.704 2.758 15.412 1.00 63.91 150 GLY A N 1
ATOM 1114 C CA . GLY A 1 150 ? 10.686 1.776 15.805 1.00 63.91 150 GLY A CA 1
ATOM 1115 C C . GLY A 1 150 ? 10.464 1.629 17.317 1.00 63.91 150 GLY A C 1
ATOM 1116 O O . GLY A 1 150 ? 9.984 0.581 17.737 1.00 63.91 150 GLY A O 1
ATOM 1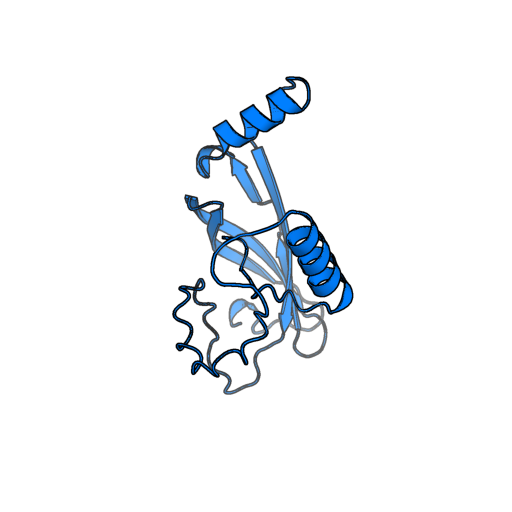117 N N . SER A 1 151 ? 10.797 2.640 18.132 1.00 64.94 151 SER A N 1
ATOM 1118 C CA . SER A 1 151 ? 10.559 2.634 19.588 1.00 64.94 151 SER A CA 1
ATOM 1119 C C . SER A 1 151 ? 9.096 2.830 20.004 1.00 64.94 151 SER A C 1
ATOM 1121 O O . SER A 1 151 ? 8.781 2.668 21.177 1.00 64.94 151 SER A O 1
ATOM 1123 N N . ALA A 1 152 ? 8.210 3.201 19.077 1.00 60.16 152 ALA A N 1
ATOM 1124 C CA . ALA A 1 152 ? 6.769 3.167 19.297 1.00 60.16 152 ALA A CA 1
ATOM 1125 C C . ALA A 1 152 ? 6.258 1.780 18.878 1.00 60.16 152 ALA A C 1
ATOM 1127 O O . ALA A 1 152 ? 5.971 1.556 17.701 1.00 60.16 152 ALA A O 1
ATOM 1128 N N . ARG A 1 153 ? 6.231 0.844 19.829 1.00 45.81 153 ARG A N 1
ATOM 1129 C CA . ARG A 1 153 ? 5.552 -0.451 19.712 1.00 45.81 153 ARG A CA 1
ATOM 1130 C C . ARG A 1 153 ? 4.476 -0.551 20.774 1.00 45.81 153 ARG A C 1
ATOM 1132 O O . ARG A 1 153 ? 4.760 -0.104 21.907 1.00 45.81 153 ARG A O 1
#

Nearest PDB structures (foldseek):
  3q34-assembly1_C  TM=9.345E-01  e=6.093E-05  Pseudomonas savastanoi pv. phaseolicola 1448A
  2x32-assembly1_A  TM=9.336E-01  e=3.699E-04  Saccharophagus degradans 2-40
  2x34-assembly2_B  TM=9.341E-01  e=6.245E-04  Saccharophagus degradans 2-40
  3q34-assembly2_D  TM=9.091E-01  e=4.669E-04  Pseudomonas savastanoi pv. phaseolicola 1448A
  7rj5-assembly1_G  TM=3.983E-01  e=3.428E+00  Escherichia coli

Sequence (153 aa):
PEMAAGLAPGGQKQVQLPFSLDIHGATNRLVTDAIITPDGNDRFVATSARPIVFNVEDFQLGDNLRKIAETAGGFSIVPEMNITYQFTFNRRAAGSAAQVAEAATSAAPEPEVVPAASAALETQGEFSYDECVGRFQILSETGNIYFASGSAR

Secondary structure (DSSP, 8-state):
-GGGTTPPTT--EEEEEEEEEEETTEEEEEEEEEEEEE-STTEEEEEESS-EEEEGGGGT-HHHHHHHHHHTTSPPPPSEEEE--EEEEEPPPTT--------------------------S-TT---HHHHHHHHHHHHHHT---PPTT---

pLDDT: mean 76.46, std 18.63, range [34.47, 96.44]

Solvent-accessible surface area (b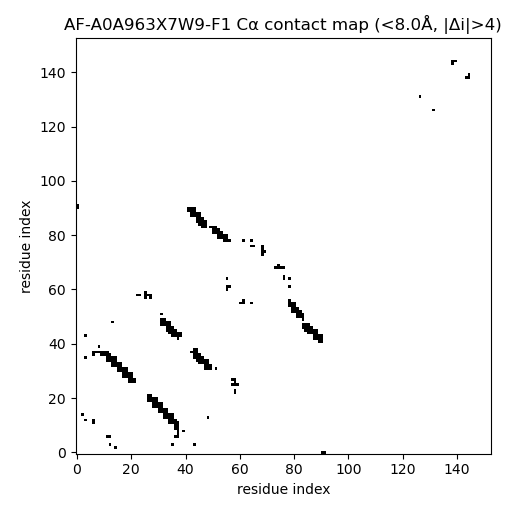ackbone atoms only — not comparable to full-atom values): 9936 Å² total; per-residue (Å²): 103,77,91,66,59,90,67,52,91,88,40,74,46,80,44,80,45,77,46,76,50,72,46,97,87,30,72,47,80,48,74,46,49,31,37,37,31,61,52,74,92,58,27,35,34,42,29,48,72,56,69,49,73,48,51,37,60,82,43,72,38,51,67,60,53,48,54,50,23,55,74,73,73,58,55,90,72,77,62,65,45,75,47,72,53,75,46,79,43,72,56,76,61,90,88,63,75,85,78,71,80,64,77,80,74,83,76,69,78,79,72,80,78,69,72,75,75,81,80,72,87,64,71,90,87,72,87,50,71,68,58,52,54,51,50,54,51,52,46,65,74,66,63,74,73,79,76,57,93,77,68,85,120

Radius of gyration: 23.95 Å; Cα contacts (8 Å, |Δi|>4): 159; chains: 1; bounding box: 50×33×69 Å

Foldseek 3Di:
DVQCPPADAPDKDKDKDWDWDADPNQIDIDIFIWIWHDDPDFKIKTWTPAWDKDFQVSNPCPVVVQVVCVVVPNDDDDRMDTDIDIDMDGHDDPPDDPPPPPPDPPPDPDPDCPPPPPPPPDPPDDDDPVNVVVVVVCCVVVVPDDQDDPNPD

Mean predicted aligned error: 16.53 Å